Protein AF-A0A8S0YUJ8-F1 (afdb_monomer)

Foldseek 3Di:
DDDPVVVVVPPPDDDDDDDPPPDDPPVLLVVLQVQLVVQVPDPPDDSVNSLVVSCVVSVNDSVNSVVSNVVVVVD

Structure (mmCIF, N/CA/C/O backbone):
data_AF-A0A8S0YUJ8-F1
#
_entry.id   AF-A0A8S0YUJ8-F1
#
loop_
_atom_site.group_PDB
_atom_site.id
_atom_site.type_symbol
_atom_site.label_atom_id
_atom_site.label_alt_id
_atom_site.label_comp_id
_atom_site.label_asym_id
_atom_site.label_entity_id
_atom_site.label_seq_id
_atom_site.pdbx_PDB_ins_code
_atom_site.Cartn_x
_atom_site.Cartn_y
_atom_site.Cartn_z
_atom_site.occupancy
_atom_site.B_iso_or_equiv
_atom_site.auth_seq_id
_atom_site.auth_comp_id
_atom_site.auth_asym_id
_atom_site.auth_atom_id
_atom_site.pdbx_PDB_model_num
ATOM 1 N N . MET A 1 1 ? 15.411 16.446 -9.366 1.00 47.22 1 MET A N 1
ATOM 2 C CA . MET A 1 1 ? 14.355 15.894 -8.486 1.00 47.22 1 MET A CA 1
ATOM 3 C C . MET A 1 1 ? 13.822 14.616 -9.108 1.00 47.22 1 MET A C 1
ATOM 5 O O . MET A 1 1 ? 13.436 14.639 -10.272 1.00 47.22 1 MET A O 1
ATOM 9 N N . PHE A 1 2 ? 13.856 13.513 -8.364 1.00 49.56 2 PHE A N 1
ATOM 10 C CA . PHE A 1 2 ? 13.357 12.212 -8.809 1.00 49.56 2 PHE A CA 1
ATOM 11 C C . PHE A 1 2 ? 11.820 12.197 -8.730 1.00 49.56 2 PHE A C 1
ATOM 13 O O . PHE A 1 2 ? 11.259 12.567 -7.701 1.00 49.56 2 PHE A O 1
ATOM 20 N N . SER A 1 3 ? 11.139 11.848 -9.826 1.00 49.28 3 SER A N 1
ATOM 21 C CA . SER A 1 3 ? 9.673 11.854 -9.928 1.00 49.28 3 SER A CA 1
ATOM 22 C C . SER A 1 3 ? 9.179 10.498 -10.403 1.00 49.28 3 SER A C 1
ATOM 24 O O .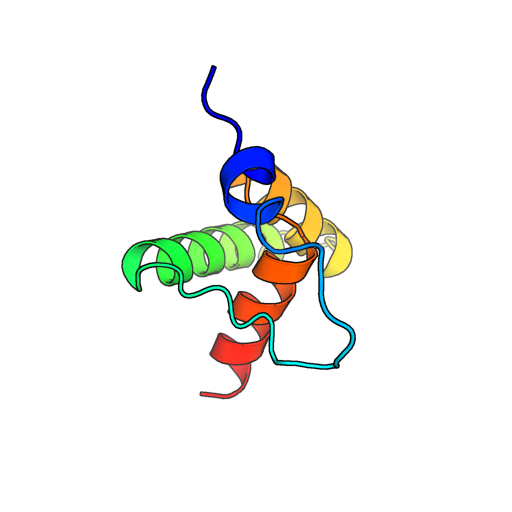 SER A 1 3 ? 9.334 10.152 -11.573 1.00 49.28 3 SER A O 1
ATOM 26 N N . TRP A 1 4 ? 8.520 9.776 -9.501 1.00 53.41 4 TRP A N 1
ATOM 27 C CA . TRP A 1 4 ? 7.840 8.518 -9.791 1.00 53.41 4 TRP A CA 1
ATOM 28 C C . TRP A 1 4 ? 6.846 8.667 -10.942 1.00 53.41 4 TRP A C 1
ATOM 30 O O . TRP A 1 4 ? 6.876 7.887 -11.884 1.00 53.41 4 TRP A O 1
ATOM 40 N N . ARG A 1 5 ? 6.052 9.749 -10.966 1.00 54.97 5 ARG A N 1
ATOM 41 C CA . ARG A 1 5 ? 5.103 10.002 -12.064 1.00 54.97 5 ARG A CA 1
ATOM 42 C C . ARG A 1 5 ? 5.778 10.012 -13.433 1.00 54.97 5 ARG A C 1
ATOM 44 O O . ARG A 1 5 ? 5.150 9.598 -14.394 1.00 54.97 5 ARG A O 1
ATOM 51 N N . ARG A 1 6 ? 7.035 10.456 -13.537 1.00 58.19 6 ARG A N 1
ATOM 52 C CA . ARG A 1 6 ? 7.753 10.542 -14.816 1.00 58.19 6 ARG A CA 1
ATOM 53 C C . ARG A 1 6 ? 8.208 9.167 -15.334 1.00 58.19 6 ARG A C 1
ATOM 55 O O . ARG A 1 6 ? 8.282 9.006 -16.542 1.00 58.19 6 ARG A O 1
ATOM 62 N N . LEU A 1 7 ? 8.410 8.179 -14.457 1.00 58.78 7 LEU A N 1
ATOM 63 C CA . LEU A 1 7 ? 8.552 6.769 -14.855 1.00 58.78 7 LEU A CA 1
ATOM 64 C C . LEU A 1 7 ? 7.215 6.177 -15.334 1.00 58.78 7 LEU A C 1
ATOM 66 O O . LEU A 1 7 ? 7.199 5.361 -16.244 1.00 58.78 7 LEU A O 1
ATOM 70 N N . TYR A 1 8 ? 6.093 6.646 -14.783 1.00 50.88 8 TYR A N 1
ATOM 71 C CA . TYR A 1 8 ? 4.753 6.111 -15.066 1.00 50.88 8 T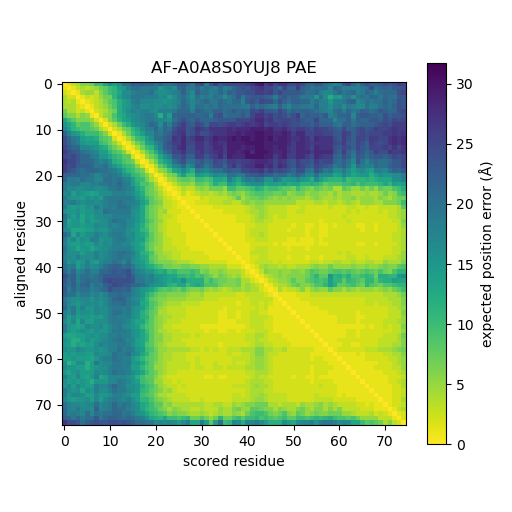YR A CA 1
ATOM 72 C C . TYR A 1 8 ? 3.953 6.878 -16.140 1.00 50.88 8 TYR A C 1
ATOM 74 O O . TYR A 1 8 ? 2.840 6.483 -16.468 1.00 50.88 8 TYR A O 1
ATOM 82 N N . SER A 1 9 ? 4.476 7.987 -16.686 1.00 52.59 9 SER A N 1
ATOM 83 C CA . SER A 1 9 ? 3.763 8.826 -17.676 1.00 52.59 9 SER A CA 1
ATOM 84 C C . SER A 1 9 ? 4.135 8.531 -19.132 1.00 52.59 9 SER A C 1
ATOM 86 O O . SER A 1 9 ? 3.495 9.071 -20.029 1.00 52.59 9 SER A O 1
ATOM 88 N N . ASN A 1 10 ? 5.133 7.679 -19.387 1.00 43.69 10 ASN A N 1
ATOM 89 C CA . ASN A 1 10 ? 5.578 7.357 -20.750 1.00 43.69 10 ASN A CA 1
ATOM 90 C C . ASN A 1 10 ? 4.706 6.309 -21.472 1.00 43.69 10 ASN A C 1
ATOM 92 O O . ASN A 1 10 ? 5.041 5.918 -22.582 1.00 43.69 10 ASN A O 1
ATOM 96 N N . GLY A 1 11 ? 3.587 5.880 -20.878 1.00 47.72 11 GLY A N 1
ATOM 97 C CA . GLY A 1 11 ? 2.667 4.890 -21.456 1.00 47.72 11 GLY A CA 1
ATOM 98 C C . GLY A 1 11 ? 1.353 5.453 -22.008 1.00 47.72 11 GLY A C 1
ATOM 99 O O . GLY A 1 11 ? 0.426 4.692 -22.250 1.00 47.72 11 GLY A O 1
ATOM 100 N N . ARG A 1 12 ? 1.198 6.774 -22.175 1.00 45.62 12 ARG A N 1
ATOM 101 C CA . ARG A 1 12 ? -0.045 7.343 -22.731 1.00 45.62 12 ARG A CA 1
ATOM 102 C C . ARG A 1 12 ? 0.015 7.473 -24.250 1.00 45.62 12 ARG A C 1
ATOM 104 O O . ARG A 1 12 ? 0.193 8.567 -24.778 1.00 45.62 12 ARG A O 1
ATOM 111 N N . THR A 1 13 ? -0.167 6.352 -24.938 1.00 42.56 13 THR A N 1
ATOM 112 C CA . THR A 1 13 ? -0.872 6.278 -26.233 1.00 42.56 13 THR A CA 1
ATOM 113 C C . THR A 1 13 ? -1.171 4.818 -26.565 1.00 42.56 13 THR A C 1
ATOM 115 O O . THR A 1 13 ? -0.504 4.222 -27.396 1.00 42.56 13 THR A O 1
ATOM 118 N N . ALA A 1 14 ? -2.157 4.236 -25.888 1.00 37.41 14 ALA A N 1
ATOM 119 C CA . ALA A 1 14 ? -3.025 3.204 -26.450 1.00 37.41 14 ALA A CA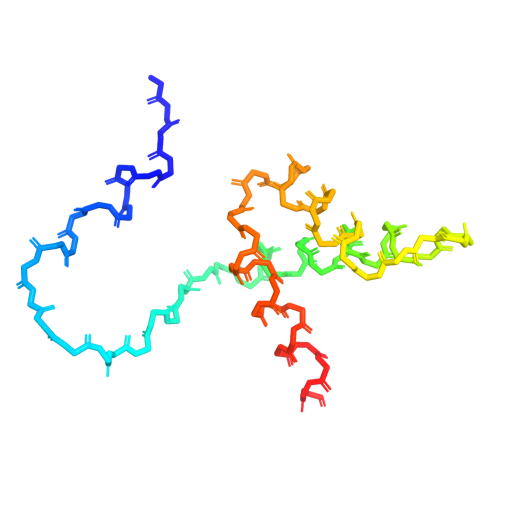 1
ATOM 120 C C . ALA A 1 14 ? -4.127 2.880 -25.438 1.00 37.41 14 ALA A C 1
ATOM 122 O O . ALA A 1 14 ? -3.878 2.761 -24.240 1.00 37.41 14 ALA A O 1
ATOM 123 N N . ASP A 1 15 ? -5.347 2.802 -25.944 1.00 39.22 15 ASP A N 1
ATOM 124 C CA . ASP A 1 15 ? -6.496 2.162 -25.320 1.00 39.22 15 ASP A CA 1
ATOM 125 C C . ASP A 1 15 ? -6.181 0.717 -24.858 1.00 39.22 15 ASP A C 1
ATOM 127 O O . ASP A 1 15 ? -5.205 0.134 -25.321 1.00 39.22 15 ASP A O 1
ATOM 131 N N . CYS A 1 16 ? -7.049 0.147 -24.002 1.00 32.88 16 CYS A N 1
ATOM 132 C CA . CYS A 1 16 ? -6.963 -1.149 -23.276 1.00 32.88 16 CYS A CA 1
ATOM 133 C C . CYS A 1 16 ? -6.384 -0.988 -21.854 1.00 32.88 16 CYS A C 1
ATOM 135 O O . CYS A 1 16 ? -5.281 -0.507 -21.651 1.00 32.88 16 CYS A O 1
ATOM 137 N N . VAL A 1 17 ? -7.122 -1.222 -20.762 1.00 41.88 17 VAL A N 1
ATOM 138 C CA . VAL A 1 17 ? -7.516 -2.554 -20.249 1.00 41.88 17 VAL A CA 1
ATOM 139 C C . VAL A 1 17 ? -6.402 -3.596 -20.411 1.00 41.88 17 VAL A C 1
ATOM 141 O O . VAL A 1 17 ? -6.655 -4.732 -20.781 1.00 41.88 17 VAL A O 1
ATOM 144 N N . GLU A 1 18 ? -5.161 -3.208 -20.143 1.00 35.09 18 GLU A N 1
ATOM 145 C CA . GLU A 1 18 ? -4.083 -4.151 -19.866 1.00 35.09 18 GLU A CA 1
ATOM 146 C C . GLU A 1 18 ? -3.602 -3.925 -18.435 1.00 35.09 18 GLU A C 1
ATOM 148 O O . GLU A 1 18 ? -3.448 -2.787 -17.981 1.00 35.09 18 GLU A O 1
ATOM 153 N N . ASP A 1 19 ? -3.473 -5.032 -17.708 1.00 43.56 19 ASP A N 1
ATOM 154 C CA . ASP A 1 19 ? -2.946 -5.132 -16.356 1.00 43.56 19 ASP A CA 1
ATOM 155 C C . ASP A 1 19 ? -1.719 -4.231 -16.175 1.00 43.56 19 ASP A C 1
ATOM 157 O O . ASP A 1 19 ? -0.601 -4.576 -16.552 1.00 43.56 19 ASP A O 1
ATOM 161 N N . ASN A 1 20 ? -1.913 -3.080 -15.527 1.00 51.06 20 ASN A N 1
ATOM 162 C CA . ASN A 1 20 ? -0.825 -2.292 -14.953 1.00 51.06 20 ASN A CA 1
ATOM 163 C C . ASN A 1 20 ? -0.291 -3.021 -13.709 1.00 51.06 20 ASN A C 1
ATOM 165 O O . ASN A 1 20 ? -0.263 -2.458 -12.616 1.00 51.06 20 ASN A O 1
ATOM 169 N N . HIS A 1 21 ? 0.119 -4.281 -13.862 1.00 55.44 21 HIS A N 1
ATOM 170 C CA . HIS A 1 21 ? 0.907 -4.977 -12.863 1.00 55.44 21 HIS A CA 1
ATOM 171 C C . HIS A 1 21 ? 2.257 -4.265 -12.801 1.00 55.44 21 HIS A C 1
ATOM 173 O O . HIS A 1 21 ? 3.170 -4.502 -13.590 1.00 55.44 21 HIS A O 1
ATOM 179 N N . VAL A 1 22 ? 2.361 -3.304 -11.885 1.00 61.47 22 VAL A N 1
ATOM 180 C CA . VAL A 1 22 ? 3.615 -2.605 -11.636 1.00 61.47 22 VAL A CA 1
ATOM 181 C C . VAL A 1 22 ? 4.564 -3.613 -10.998 1.00 61.47 22 VAL A C 1
ATOM 183 O O . VAL A 1 22 ? 4.438 -3.946 -9.816 1.00 61.47 22 VAL A O 1
ATOM 186 N N . GLU A 1 23 ? 5.522 -4.102 -11.785 1.00 67.44 23 GLU A N 1
ATOM 187 C CA . GLU A 1 23 ? 6.583 -4.983 -11.305 1.00 67.44 23 GLU A CA 1
ATOM 188 C C . GLU A 1 23 ? 7.519 -4.210 -10.371 1.00 67.44 23 GLU A C 1
ATOM 190 O O . GLU A 1 23 ? 8.500 -3.578 -10.764 1.00 67.44 23 GLU A O 1
ATOM 195 N N . LEU A 1 24 ? 7.175 -4.223 -9.086 1.00 74.94 24 LEU A N 1
ATOM 196 C CA . LEU A 1 24 ? 8.057 -3.770 -8.023 1.00 74.94 24 LEU A CA 1
ATOM 197 C C . LEU A 1 24 ? 8.982 -4.916 -7.605 1.00 74.94 24 LEU A C 1
ATOM 199 O O . LEU A 1 24 ? 8.505 -6.046 -7.458 1.00 74.94 24 LEU A O 1
ATOM 203 N N . PRO A 1 25 ? 10.264 -4.633 -7.306 1.00 84.06 25 PRO A N 1
ATOM 204 C CA . PRO A 1 25 ? 11.160 -5.624 -6.726 1.00 84.06 25 PRO A CA 1
ATOM 205 C C . PRO A 1 25 ? 10.536 -6.283 -5.491 1.00 84.06 25 PRO A C 1
ATOM 207 O O . PRO A 1 25 ? 9.863 -5.611 -4.698 1.00 84.06 25 PRO A O 1
ATOM 210 N N . ALA A 1 26 ? 10.791 -7.580 -5.294 1.00 81.06 26 ALA A N 1
ATOM 211 C CA . ALA A 1 26 ? 10.229 -8.355 -4.184 1.00 81.06 26 ALA A CA 1
ATOM 212 C C . ALA A 1 26 ? 10.468 -7.685 -2.817 1.00 81.06 26 ALA A C 1
ATOM 214 O O . ALA A 1 26 ? 9.545 -7.576 -2.008 1.00 81.06 26 ALA A O 1
ATOM 215 N N . ASP A 1 27 ? 11.661 -7.121 -2.609 1.00 87.69 27 ASP A N 1
ATOM 216 C CA . ASP A 1 27 ? 12.020 -6.389 -1.388 1.00 87.69 27 ASP A CA 1
ATOM 217 C C . ASP A 1 27 ? 11.137 -5.157 -1.157 1.00 87.69 27 ASP A C 1
ATOM 219 O O . ASP A 1 27 ? 10.740 -4.858 -0.029 1.00 87.69 27 ASP A O 1
ATOM 223 N N . THR A 1 28 ? 10.767 -4.456 -2.232 1.00 87.62 28 THR A N 1
ATOM 224 C CA . THR A 1 28 ? 9.884 -3.285 -2.157 1.00 87.62 28 THR A CA 1
ATOM 225 C C . THR A 1 28 ? 8.459 -3.709 -1.815 1.00 87.62 28 THR A C 1
ATOM 227 O O . THR A 1 28 ? 7.823 -3.096 -0.956 1.00 87.62 28 THR A O 1
ATOM 230 N N . ARG A 1 29 ? 7.964 -4.798 -2.418 1.00 89.31 29 ARG A N 1
ATOM 231 C CA . ARG A 1 29 ? 6.643 -5.364 -2.097 1.00 89.31 29 ARG A CA 1
ATOM 232 C C . ARG A 1 29 ? 6.575 -5.800 -0.630 1.00 89.31 29 ARG A C 1
ATOM 234 O O . ARG A 1 29 ? 5.616 -5.467 0.070 1.00 89.31 29 ARG A O 1
ATOM 241 N N . GLN A 1 30 ? 7.618 -6.467 -0.137 1.00 90.75 30 GLN A N 1
ATOM 242 C CA . GLN A 1 30 ? 7.709 -6.890 1.259 1.00 90.75 30 GLN A CA 1
ATOM 243 C C . GLN A 1 30 ? 7.781 -5.694 2.220 1.00 90.75 30 GLN A C 1
ATOM 245 O O . GLN A 1 30 ? 7.103 -5.692 3.251 1.00 90.75 30 GLN A O 1
ATOM 250 N N . LEU A 1 31 ? 8.539 -4.647 1.877 1.00 93.69 31 LEU A N 1
ATOM 251 C CA . LEU A 1 31 ? 8.593 -3.407 2.652 1.00 93.69 31 LEU A CA 1
ATOM 252 C C . LEU A 1 31 ? 7.210 -2.752 2.764 1.00 93.69 31 LEU A C 1
ATOM 254 O O . LEU A 1 31 ? 6.776 -2.424 3.870 1.00 93.69 31 LEU A O 1
ATOM 258 N N . VAL A 1 32 ? 6.497 -2.595 1.644 1.00 93.00 32 VAL A N 1
ATOM 259 C CA . VAL A 1 32 ? 5.142 -2.018 1.620 1.00 93.00 32 VAL A CA 1
ATOM 260 C C . VAL A 1 32 ? 4.198 -2.801 2.523 1.00 93.00 32 VAL A C 1
ATOM 262 O O . VAL A 1 32 ? 3.475 -2.204 3.328 1.00 93.00 32 VAL A O 1
ATOM 265 N N . TYR A 1 33 ? 4.236 -4.131 2.434 1.00 92.62 33 TYR A N 1
ATOM 266 C CA . TYR A 1 33 ? 3.408 -4.995 3.265 1.00 92.62 33 TYR A CA 1
ATOM 267 C C . TYR A 1 33 ? 3.727 -4.833 4.758 1.00 92.62 33 TYR A C 1
ATOM 269 O O . TYR A 1 33 ? 2.821 -4.630 5.568 1.00 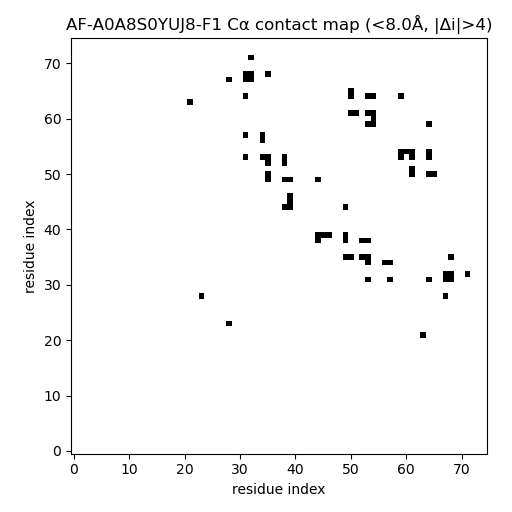92.62 33 TYR A O 1
ATOM 277 N N . ASN A 1 34 ? 5.008 -4.821 5.131 1.00 94.44 34 ASN A N 1
ATOM 278 C CA . ASN A 1 34 ? 5.433 -4.628 6.519 1.00 94.44 34 ASN A CA 1
ATOM 279 C C . ASN A 1 34 ? 4.943 -3.282 7.086 1.00 94.44 34 ASN A C 1
ATOM 281 O O . ASN A 1 34 ? 4.419 -3.221 8.204 1.00 94.44 34 ASN A O 1
ATOM 285 N N . VAL A 1 35 ? 5.050 -2.204 6.300 1.00 94.38 35 VAL A N 1
ATOM 286 C CA . VAL A 1 35 ? 4.555 -0.869 6.678 1.00 94.38 35 VAL A CA 1
ATOM 287 C C . VAL A 1 35 ? 3.027 -0.863 6.814 1.00 94.38 35 VAL A C 1
ATOM 289 O O . VAL A 1 35 ? 2.488 -0.289 7.766 1.00 94.38 35 VAL A O 1
ATOM 292 N N . TYR A 1 36 ? 2.311 -1.539 5.912 1.00 94.25 36 TYR A N 1
ATOM 293 C CA . TYR A 1 36 ? 0.861 -1.706 6.009 1.00 94.25 36 TYR A CA 1
ATOM 294 C C . TYR A 1 36 ? 0.435 -2.444 7.279 1.00 94.25 36 TYR A C 1
ATOM 296 O O . TYR A 1 36 ? -0.452 -1.965 7.992 1.00 94.25 36 TYR A O 1
ATOM 304 N N . VAL A 1 37 ? 1.086 -3.558 7.619 1.00 93.56 37 VAL A N 1
ATOM 305 C CA . VAL A 1 37 ? 0.798 -4.310 8.849 1.00 93.56 37 VAL A CA 1
ATOM 306 C C . VAL A 1 37 ? 1.048 -3.444 10.085 1.00 93.56 37 VAL A C 1
ATOM 308 O O . VAL A 1 37 ? 0.207 -3.407 10.985 1.00 93.56 37 VAL A O 1
ATOM 311 N N . TYR A 1 38 ? 2.146 -2.680 10.115 1.00 93.12 38 TYR A N 1
ATOM 312 C CA . TYR A 1 38 ? 2.433 -1.746 11.208 1.00 93.12 38 TYR A CA 1
ATOM 313 C C . TYR A 1 38 ? 1.292 -0.741 11.429 1.00 93.12 38 TYR A C 1
ATOM 315 O O . TYR A 1 38 ? 0.858 -0.518 12.563 1.00 93.12 38 TYR A O 1
ATOM 323 N N . PHE A 1 39 ? 0.764 -0.144 10.356 1.00 92.12 39 PHE A N 1
ATOM 324 C CA . PHE A 1 39 ? -0.335 0.812 10.474 1.00 92.12 39 PHE A CA 1
ATOM 325 C C . PHE A 1 39 ? -1.698 0.173 10.741 1.00 92.12 39 PHE A C 1
ATOM 327 O O . PHE A 1 39 ? -2.543 0.851 11.332 1.00 92.12 39 PHE A O 1
ATOM 334 N N . SER A 1 40 ? -1.891 -1.088 10.353 1.00 89.88 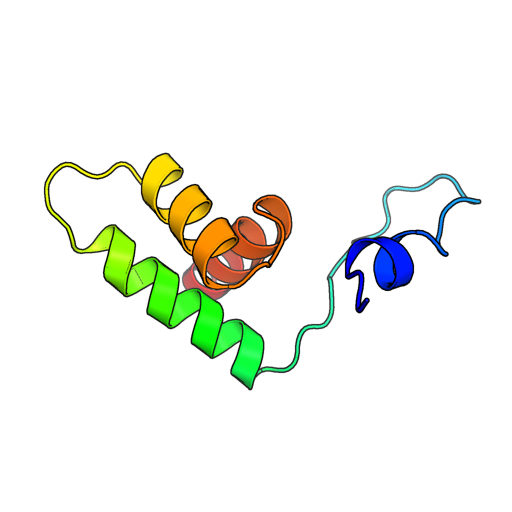40 SER A N 1
ATOM 335 C CA . SER A 1 40 ? -3.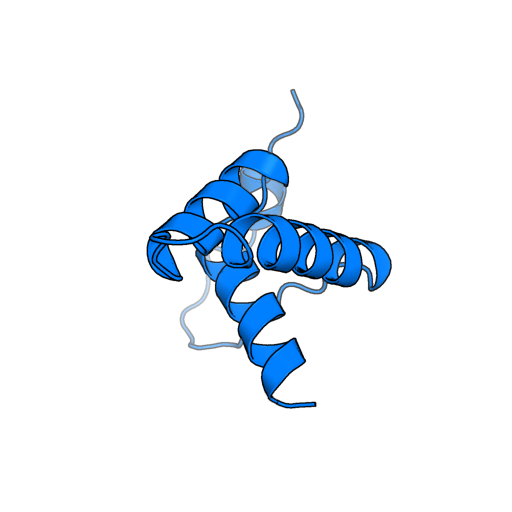134 -1.845 10.550 1.00 89.88 40 SER A CA 1
ATOM 336 C C . SER A 1 40 ? -3.284 -2.390 11.970 1.00 89.88 40 SER A C 1
ATOM 338 O O . SER A 1 40 ? -4.397 -2.495 12.469 1.00 89.88 40 SER A O 1
ATOM 340 N N . ARG A 1 41 ? -2.177 -2.671 12.670 1.00 87.19 41 ARG A N 1
ATOM 341 C CA . ARG A 1 41 ? -2.185 -3.159 14.064 1.00 87.19 41 ARG A CA 1
ATOM 342 C C . ARG A 1 41 ? -2.623 -2.120 15.101 1.00 87.19 41 ARG A C 1
ATOM 344 O O . ARG A 1 41 ? -2.784 -2.459 16.269 1.00 87.19 41 ARG A O 1
ATOM 351 N N . ARG A 1 42 ? -2.784 -0.848 14.721 1.00 80.69 42 ARG A N 1
ATOM 352 C CA . ARG A 1 42 ? -3.201 0.195 15.667 1.00 80.69 42 ARG A CA 1
ATOM 353 C C . ARG A 1 42 ? -4.722 0.144 15.883 1.00 80.69 42 ARG A C 1
ATOM 355 O O . ARG A 1 42 ? -5.454 0.300 14.903 1.00 80.69 42 ARG A O 1
ATOM 362 N N . PRO A 1 43 ? -5.202 -0.010 17.132 1.00 75.81 43 PRO A N 1
ATOM 363 C CA . PRO A 1 43 ? -6.630 -0.099 17.423 1.00 75.81 43 PRO A CA 1
ATOM 364 C C . PRO A 1 43 ? -7.372 1.156 16.943 1.00 75.81 43 PRO A C 1
ATOM 366 O O . PRO A 1 43 ? -6.852 2.270 17.017 1.00 75.81 43 PRO A O 1
ATOM 369 N N . GLY A 1 44 ? -8.576 0.960 16.399 1.00 77.56 44 GLY A N 1
ATOM 370 C CA . GLY A 1 44 ? -9.427 2.037 15.881 1.00 77.56 44 GLY A CA 1
ATOM 371 C C . GLY A 1 44 ? -9.044 2.585 14.498 1.00 77.56 44 GLY A C 1
ATOM 372 O O . GLY A 1 44 ? -9.683 3.526 14.028 1.00 77.56 44 GLY A O 1
ATOM 373 N N . ARG A 1 45 ? -8.033 2.033 13.809 1.00 78.25 45 ARG A N 1
ATOM 374 C CA . ARG A 1 45 ? -7.731 2.429 12.422 1.00 78.25 45 ARG A CA 1
ATOM 375 C C . ARG A 1 45 ? -8.469 1.575 11.403 1.00 78.25 45 ARG A C 1
ATOM 377 O O . ARG A 1 45 ? -8.389 0.355 11.418 1.00 78.25 45 ARG A O 1
ATOM 384 N N . SER A 1 46 ? -9.110 2.245 10.448 1.00 87.56 46 SER A N 1
ATOM 385 C CA . SER A 1 46 ? -9.672 1.587 9.272 1.00 87.56 46 SER A CA 1
ATOM 386 C C . SER A 1 46 ? -8.575 1.159 8.292 1.00 87.56 46 SER A C 1
ATOM 388 O O . SER A 1 46 ? -7.544 1.828 8.159 1.00 87.56 46 SER A O 1
ATOM 390 N N . ALA A 1 47 ? -8.838 0.098 7.524 1.00 86.38 47 ALA A N 1
ATOM 391 C CA . ALA A 1 47 ? -7.965 -0.340 6.431 1.00 86.38 47 ALA A CA 1
ATOM 392 C C . ALA A 1 47 ? -7.694 0.793 5.420 1.00 86.38 47 ALA A C 1
ATOM 394 O O . ALA A 1 47 ? -6.577 0.960 4.935 1.00 86.38 47 ALA A O 1
ATOM 395 N N . LYS A 1 48 ? -8.690 1.659 5.178 1.00 90.25 48 LYS A N 1
ATOM 396 C CA . LYS A 1 48 ? -8.553 2.857 4.336 1.00 90.25 48 LYS A CA 1
ATOM 397 C C . LYS A 1 48 ? -7.461 3.799 4.853 1.00 90.25 48 LYS A C 1
ATOM 399 O O . LYS A 1 48 ? -6.658 4.296 4.067 1.00 90.25 48 LYS A O 1
ATOM 404 N N . ALA A 1 49 ? -7.431 4.038 6.165 1.00 92.00 49 ALA A N 1
ATOM 405 C CA . ALA A 1 49 ? -6.429 4.886 6.800 1.00 92.00 49 ALA A CA 1
ATOM 406 C C . ALA A 1 49 ? -5.042 4.228 6.811 1.00 92.00 49 ALA A C 1
ATOM 408 O O . ALA A 1 49 ? -4.045 4.926 6.629 1.00 92.00 49 ALA A O 1
ATOM 409 N N . ALA A 1 50 ? -4.973 2.905 6.995 1.00 92.94 50 ALA A N 1
ATOM 410 C CA . ALA A 1 50 ? -3.725 2.154 6.904 1.00 92.94 50 ALA A CA 1
ATOM 411 C C . ALA A 1 50 ? -3.116 2.256 5.496 1.00 92.94 50 ALA A C 1
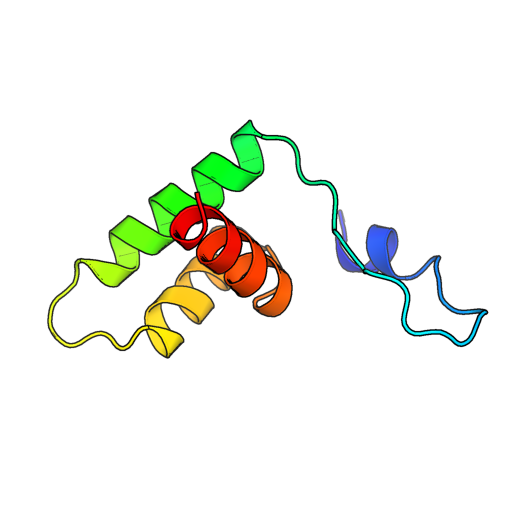ATOM 413 O O . ALA A 1 50 ? -1.976 2.690 5.376 1.00 92.94 50 ALA A O 1
ATOM 414 N N . LEU A 1 51 ? -3.900 2.003 4.441 1.00 93.38 51 LEU A N 1
ATOM 415 C CA . LEU A 1 51 ? -3.460 2.134 3.044 1.00 93.38 51 LEU A CA 1
ATOM 416 C C . LEU A 1 51 ? -2.941 3.539 2.719 1.00 93.38 51 LEU A C 1
ATOM 418 O O . LEU A 1 51 ? -1.865 3.679 2.144 1.00 93.38 51 LEU A O 1
ATOM 422 N N . SER A 1 52 ? -3.676 4.586 3.110 1.00 93.81 52 SER A N 1
ATOM 423 C CA . SER A 1 52 ? -3.234 5.966 2.874 1.00 93.81 52 SER A CA 1
ATOM 424 C C . SER A 1 52 ? -1.918 6.281 3.587 1.00 93.81 52 SER A C 1
ATOM 426 O O . SER A 1 52 ? -1.050 6.919 3.002 1.00 93.81 52 SER A O 1
ATOM 428 N N . LYS A 1 53 ? -1.735 5.817 4.831 1.00 93.88 53 LYS A N 1
ATOM 429 C CA . LYS A 1 53 ? -0.485 6.038 5.574 1.00 93.88 53 LYS A CA 1
ATOM 430 C C . LYS A 1 53 ? 0.679 5.241 5.007 1.00 93.88 53 LYS A C 1
ATOM 432 O O . LYS A 1 53 ? 1.783 5.770 4.957 1.00 93.88 53 LYS A O 1
ATOM 437 N N . THR A 1 54 ? 0.436 4.018 4.548 1.00 94.25 54 THR A N 1
ATOM 438 C CA . THR A 1 54 ? 1.446 3.222 3.848 1.00 94.25 54 THR A CA 1
ATOM 439 C C . THR A 1 54 ? 1.889 3.914 2.569 1.00 94.25 54 THR A C 1
ATOM 441 O O . THR A 1 54 ? 3.087 4.075 2.368 1.00 94.25 54 THR A O 1
ATOM 444 N N . ALA A 1 55 ? 0.949 4.400 1.754 1.00 92.94 55 ALA A N 1
ATOM 445 C CA . ALA A 1 55 ? 1.250 5.155 0.539 1.00 92.94 55 ALA A CA 1
ATOM 446 C C . ALA A 1 55 ? 2.095 6.406 0.833 1.00 92.94 55 ALA A C 1
ATOM 448 O O . ALA A 1 55 ? 3.118 6.636 0.193 1.00 92.94 55 ALA A O 1
ATOM 449 N N . SER A 1 56 ? 1.734 7.180 1.864 1.00 93.00 56 SER A N 1
ATOM 450 C CA . SER A 1 56 ? 2.528 8.344 2.277 1.00 93.00 56 SER A CA 1
ATOM 451 C C . SER A 1 56 ? 3.922 7.972 2.791 1.00 93.00 56 SER A C 1
ATOM 453 O O . SER A 1 56 ? 4.881 8.664 2.471 1.00 93.00 56 SER A O 1
ATOM 455 N N . ALA A 1 57 ? 4.049 6.897 3.573 1.00 92.88 57 ALA A N 1
ATOM 456 C CA . ALA A 1 57 ? 5.319 6.484 4.173 1.00 92.88 57 ALA A CA 1
ATOM 457 C C . ALA A 1 57 ? 6.287 5.844 3.166 1.00 92.88 57 ALA A C 1
ATOM 459 O O . ALA A 1 57 ? 7.496 5.989 3.300 1.00 92.88 57 ALA A O 1
ATOM 460 N N . THR A 1 58 ? 5.758 5.138 2.167 1.00 90.00 58 THR A N 1
ATOM 461 C CA . THR A 1 58 ? 6.547 4.445 1.134 1.00 90.00 58 THR A CA 1
ATOM 462 C C . THR A 1 58 ? 6.727 5.276 -0.132 1.00 90.00 58 THR A C 1
ATOM 464 O O . THR A 1 58 ? 7.478 4.884 -1.017 1.00 90.00 58 THR A O 1
ATOM 467 N N . MET A 1 59 ? 6.037 6.419 -0.231 1.00 92.00 59 MET A N 1
ATOM 468 C CA . MET A 1 59 ? 5.937 7.239 -1.443 1.00 92.00 59 MET A CA 1
ATOM 469 C C . MET A 1 59 ? 5.381 6.481 -2.663 1.00 92.00 59 MET A C 1
ATOM 471 O O . MET A 1 59 ? 5.535 6.943 -3.794 1.00 92.00 59 MET A O 1
ATOM 475 N N . ILE A 1 60 ? 4.707 5.347 -2.443 1.00 89.19 60 ILE A N 1
ATOM 476 C CA . ILE A 1 60 ? 4.074 4.541 -3.491 1.00 89.19 60 ILE A CA 1
ATOM 477 C C . ILE A 1 60 ? 2.598 4.946 -3.618 1.00 89.19 60 ILE A C 1
ATOM 479 O O . ILE A 1 60 ? 1.926 5.146 -2.601 1.00 89.19 60 ILE A O 1
ATOM 483 N N . PRO A 1 61 ? 2.068 5.078 -4.848 1.00 89.88 61 PRO A N 1
ATOM 484 C CA . PRO A 1 61 ? 0.654 5.340 -5.089 1.00 89.88 61 PRO A CA 1
ATOM 485 C C . PRO A 1 61 ? -0.283 4.377 -4.348 1.00 89.88 61 PRO A C 1
ATOM 487 O O . PRO A 1 61 ? -0.017 3.186 -4.190 1.00 89.88 61 PRO A O 1
ATOM 490 N N . ARG A 1 62 ? -1.400 4.912 -3.851 1.00 89.81 62 ARG A N 1
ATOM 491 C CA . ARG A 1 62 ? -2.307 4.189 -2.948 1.00 89.81 62 ARG A CA 1
ATOM 492 C C . ARG A 1 62 ? -2.997 2.992 -3.610 1.00 89.81 62 ARG A C 1
ATOM 494 O O . ARG A 1 62 ? -3.298 2.021 -2.924 1.00 89.81 62 ARG A O 1
ATOM 501 N N . ASP A 1 63 ? -3.272 3.096 -4.899 1.00 89.38 63 ASP A N 1
ATOM 502 C CA . ASP A 1 63 ? -3.757 2.035 -5.779 1.00 89.38 63 ASP A CA 1
ATOM 503 C C . ASP A 1 63 ? -2.770 0.861 -5.840 1.00 89.38 63 ASP A C 1
ATOM 505 O O . ASP A 1 63 ? -3.158 -0.257 -5.510 1.00 89.38 63 ASP A O 1
ATOM 509 N N . ILE A 1 64 ? -1.486 1.134 -6.092 1.00 89.31 64 ILE A N 1
ATOM 510 C CA . ILE A 1 64 ? -0.424 0.112 -6.120 1.00 89.31 64 ILE A CA 1
ATOM 511 C C . ILE A 1 64 ? -0.243 -0.535 -4.737 1.00 89.31 64 ILE A C 1
ATOM 513 O O . ILE A 1 64 ? -0.129 -1.751 -4.613 1.00 89.31 64 ILE A O 1
ATOM 517 N N . VAL A 1 65 ? -0.274 0.254 -3.657 1.00 91.69 65 VAL A N 1
ATOM 518 C CA . VAL A 1 65 ? -0.223 -0.292 -2.287 1.00 91.69 65 VAL A CA 1
ATOM 519 C C . VAL A 1 65 ? -1.396 -1.240 -2.018 1.00 91.69 65 VAL A C 1
ATOM 521 O O . VAL A 1 65 ? -1.211 -2.279 -1.386 1.00 91.69 65 VAL A O 1
ATOM 524 N N . ALA A 1 66 ? -2.604 -0.891 -2.466 1.00 91.38 66 ALA A N 1
ATOM 525 C CA . ALA A 1 66 ? -3.784 -1.728 -2.270 1.00 91.38 66 ALA A CA 1
ATOM 526 C C . ALA A 1 66 ? -3.687 -3.056 -3.036 1.00 91.38 66 ALA A C 1
ATOM 528 O O . ALA A 1 66 ? -4.132 -4.078 -2.517 1.00 91.38 66 ALA A O 1
ATOM 529 N N . GLU A 1 67 ? -3.087 -3.044 -4.224 1.00 89.75 67 GLU A N 1
ATOM 530 C CA . GLU A 1 67 ? -2.806 -4.239 -5.020 1.00 89.75 67 GLU A CA 1
ATOM 531 C C . GLU A 1 67 ? -1.802 -5.162 -4.319 1.00 89.75 67 GLU A C 1
ATOM 533 O O . GLU A 1 67 ? -2.139 -6.306 -4.033 1.00 89.75 67 GLU A O 1
ATOM 538 N N . ILE A 1 68 ? -0.639 -4.642 -3.902 1.00 88.38 68 ILE A N 1
ATOM 539 C CA . ILE A 1 68 ? 0.386 -5.417 -3.173 1.00 88.38 68 ILE A CA 1
ATOM 540 C C . ILE A 1 68 ? -0.204 -6.088 -1.929 1.00 88.38 68 ILE A C 1
ATOM 542 O O . ILE A 1 68 ? 0.073 -7.252 -1.638 1.00 88.38 68 ILE A O 1
ATOM 546 N N . VAL A 1 69 ? -1.011 -5.341 -1.169 1.00 89.75 69 VAL A N 1
ATOM 547 C CA . VAL A 1 69 ? -1.668 -5.867 0.030 1.00 89.75 69 VAL A CA 1
ATOM 548 C C . VAL A 1 69 ? -2.665 -6.965 -0.341 1.00 89.75 69 VAL A C 1
ATOM 550 O O . VAL A 1 69 ? -2.701 -7.985 0.337 1.00 89.75 69 VAL A O 1
ATOM 553 N N . ARG A 1 70 ? -3.459 -6.786 -1.405 1.00 88.62 70 ARG A N 1
ATOM 554 C CA . ARG A 1 70 ? -4.432 -7.785 -1.868 1.00 88.62 70 ARG A CA 1
ATOM 555 C C . ARG A 1 70 ? -3.750 -9.068 -2.347 1.00 88.62 70 ARG A C 1
ATOM 557 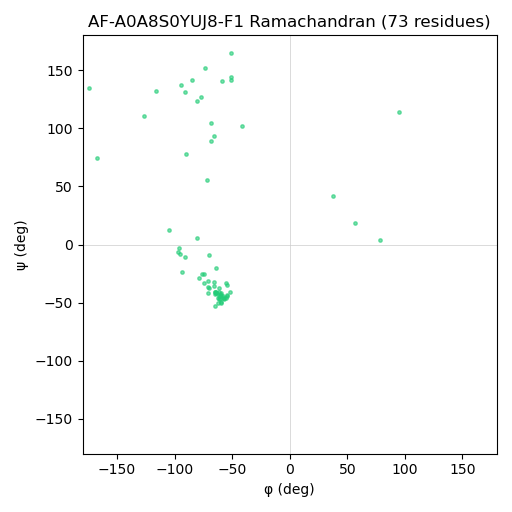O O . ARG A 1 70 ? -4.237 -10.138 -1.997 1.00 88.62 70 ARG A O 1
ATOM 564 N N . ASP A 1 71 ? -2.649 -8.966 -3.085 1.00 84.94 71 ASP A N 1
ATOM 565 C CA . ASP A 1 71 ? -1.881 -10.124 -3.558 1.00 84.94 71 ASP A CA 1
ATOM 566 C C . ASP A 1 71 ? -1.363 -10.958 -2.383 1.00 84.94 71 ASP A C 1
ATOM 568 O O . ASP A 1 71 ? -1.545 -12.171 -2.356 1.00 84.94 71 ASP A O 1
ATOM 572 N N . LYS A 1 72 ? -0.831 -10.302 -1.343 1.00 82.81 72 LYS A N 1
ATOM 573 C CA . LYS A 1 72 ? -0.363 -10.970 -0.118 1.00 82.81 72 LYS A CA 1
ATOM 574 C C . LYS A 1 72 ? -1.449 -11.683 0.693 1.00 82.81 72 LYS A C 1
ATOM 576 O O . LYS A 1 72 ? -1.105 -12.515 1.521 1.00 82.81 72 LYS A O 1
ATOM 581 N N . TYR A 1 73 ? -2.722 -11.334 0.513 1.00 77.38 73 TYR A N 1
ATOM 582 C CA . TYR A 1 73 ? -3.849 -12.041 1.137 1.00 77.38 73 TYR A CA 1
ATOM 583 C C . TYR A 1 73 ? -4.410 -13.173 0.264 1.00 77.38 73 TYR A C 1
ATOM 585 O O . TYR A 1 73 ? -5.281 -13.906 0.730 1.00 77.38 73 TYR A O 1
ATOM 593 N N . ARG A 1 74 ? -3.999 -13.259 -1.009 1.00 76.56 74 ARG A N 1
ATOM 594 C CA . ARG A 1 74 ? -4.426 -14.304 -1.952 1.00 76.56 74 ARG A CA 1
ATOM 595 C C . ARG A 1 74 ? -3.461 -15.496 -2.002 1.00 76.56 74 ARG A C 1
ATOM 597 O O . ARG A 1 74 ? -3.909 -16.565 -2.403 1.00 76.56 74 ARG A O 1
ATOM 604 N N . GLU A 1 75 ? -2.194 -15.298 -1.630 1.00 57.22 75 GLU A N 1
ATOM 605 C CA . GLU A 1 75 ? -1.227 -16.364 -1.287 1.00 57.22 75 GLU A CA 1
ATOM 606 C C . GLU A 1 75 ? -1.594 -17.044 0.041 1.00 57.22 75 GLU A C 1
ATOM 608 O O . GLU A 1 75 ? -1.458 -18.285 0.114 1.00 57.22 75 GLU A O 1
#

Organism: Arctia plantaginis (NCBI:txid874455)

Radius of gyration: 13.77 Å; Cα contacts (8 Å, |Δi|>4): 40; chains: 1; bounding box: 24×32×44 Å

Nearest PDB structures (foldseek):
  6v7b-assembly1_e  TM=8.253E-01  e=4.564E+00  Pyrobaculum filamentous virus 1

Sequence (75 aa):
MFSWRRLYSNGRTADCVEDNHVELPADTRQLVYNVYVYFSRRPGRSAKAALSKTASATMIPRDIVAEIVRDKYRE

pLDDT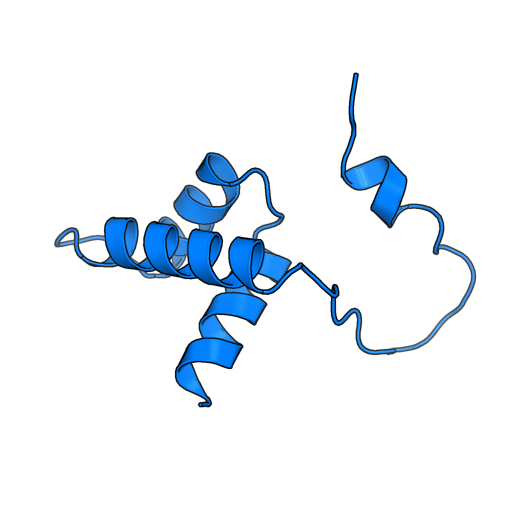: mean 75.96, std 19.59, range [32.88, 94.44]

Secondary structure (DSSP, 8-state):
---HHHHHSTT-S------------HHHHHHHHHHHHHHHTSTT--HHHHHHHHHHHHT--HHHHHHHHHHHTT-

Solvent-accessible surface area (backbone atoms only — not comparable to full-atom values): 4747 Å² total; per-residue (Å²): 134,92,53,73,64,68,74,69,58,81,70,84,85,67,87,74,101,62,86,82,73,75,87,62,57,68,70,56,51,51,51,52,45,54,47,29,53,62,46,51,71,42,85,94,53,50,70,70,56,16,46,53,50,31,16,67,75,69,73,43,58,52,68,59,49,51,48,57,49,51,52,67,72,71,111

Mean predicted aligned error: 10.63 Å